Protein AF-A0A2T6CIL4-F1 (afdb_monomer_lite)

Sequence (33 aa):
LCLLEGFVGHAEQCNLRVRRYGGQNVPYGEAAE

Radius of gyration: 8.81 Å; chains: 1; bounding box: 17×13×23 Å

pLDDT: mean 77.59, std 9.94, range [56.06, 91.12]

Secondary structure (DSSP, 8-state):
-TTTTT-HHHHHHHHHHIIIII---PPTTPPP-

Foldseek 3Di:
DCLVVVNQVVQVVVVVCCVVPVVDNADRSDHDD

Organism: NCBI:txid83219

Structure (mmCIF, N/CA/C/O backbone):
data_AF-A0A2T6CIL4-F1
#
_entry.id   AF-A0A2T6CIL4-F1
#
loop_
_atom_site.group_PDB
_atom_site.id
_atom_site.type_symbol
_atom_site.label_atom_id
_atom_site.label_alt_id
_atom_site.label_comp_id
_atom_site.label_asym_id
_atom_site.label_entity_id
_atom_site.label_seq_id
_atom_site.pdbx_PDB_ins_code
_atom_site.Cartn_x
_atom_site.Cartn_y
_atom_site.Cartn_z
_atom_site.occupancy
_atom_site.B_iso_or_equiv
_atom_site.auth_seq_id
_atom_site.auth_comp_id
_atom_site.auth_asym_id
_atom_site.auth_atom_id
_atom_site.pdbx_PDB_model_num
ATOM 1 N N . LEU A 1 1 ? -5.956 2.328 -13.810 1.00 56.06 1 LEU A N 1
ATOM 2 C CA . LEU A 1 1 ? -4.793 2.901 -14.530 1.00 56.06 1 LEU A CA 1
ATOM 3 C C . LEU A 1 1 ? -3.473 2.392 -13.943 1.00 56.06 1 LEU A C 1
ATOM 5 O O . LEU A 1 1 ? -2.771 1.702 -14.659 1.00 56.06 1 LEU A O 1
ATOM 9 N N . CYS A 1 2 ? -3.200 2.543 -12.639 1.00 56.19 2 CYS A N 1
ATOM 10 C CA . CYS A 1 2 ? -1.914 2.136 -12.035 1.00 56.19 2 CYS A CA 1
ATOM 11 C C . CYS A 1 2 ? -1.513 0.647 -12.181 1.00 56.19 2 CYS A C 1
ATOM 13 O O . CYS A 1 2 ? -0.338 0.361 -12.380 1.00 56.19 2 CYS A O 1
ATOM 15 N N . LEU A 1 3 ? -2.454 -0.305 -12.105 1.00 59.84 3 LEU A N 1
ATOM 16 C CA . LEU A 1 3 ? -2.153 -1.743 -12.284 1.00 59.84 3 LEU A CA 1
ATOM 17 C C . LEU A 1 3 ? -1.914 -2.144 -13.744 1.00 59.84 3 LEU A C 1
ATOM 19 O O . LEU A 1 3 ? -1.149 -3.065 -14.004 1.00 59.84 3 LEU A O 1
ATOM 23 N N . LEU A 1 4 ? -2.525 -1.430 -14.692 1.00 58.12 4 LEU A N 1
ATOM 24 C CA . LEU A 1 4 ? -2.364 -1.685 -16.127 1.00 58.12 4 LEU A CA 1
ATOM 25 C C . LEU A 1 4 ? -1.036 -1.131 -16.669 1.00 58.12 4 LEU A C 1
ATOM 27 O O . LEU A 1 4 ? -0.560 -1.585 -17.701 1.00 58.12 4 LEU A O 1
ATOM 31 N N . GLU A 1 5 ? -0.424 -0.183 -15.956 1.00 66.56 5 GLU A N 1
ATOM 32 C CA . GLU A 1 5 ? 0.848 0.456 -16.319 1.00 66.56 5 GLU A CA 1
ATOM 33 C C . GLU A 1 5 ? 2.060 -0.114 -15.552 1.00 66.56 5 GLU A C 1
ATOM 35 O O . GLU A 1 5 ? 3.160 0.424 -15.631 1.00 66.56 5 GLU A O 1
ATOM 40 N N . GLY A 1 6 ? 1.884 -1.203 -14.791 1.00 65.56 6 GLY A N 1
ATOM 41 C CA . GLY A 1 6 ? 2.970 -1.833 -14.026 1.00 65.56 6 GLY A CA 1
ATOM 42 C C . GLY A 1 6 ? 3.361 -1.099 -12.734 1.00 65.56 6 GLY A C 1
ATOM 43 O O . GLY A 1 6 ? 4.311 -1.496 -12.059 1.00 65.56 6 GLY A O 1
ATOM 44 N N . PHE A 1 7 ? 2.613 -0.069 -12.322 1.00 75.31 7 PHE A N 1
ATOM 45 C CA . PHE A 1 7 ? 2.844 0.683 -11.082 1.00 75.31 7 PHE A CA 1
ATOM 46 C C . PHE A 1 7 ? 2.192 0.010 -9.864 1.00 75.31 7 PHE A C 1
ATOM 48 O O . PHE A 1 7 ? 1.363 0.598 -9.160 1.00 75.31 7 PHE A O 1
ATOM 55 N N . VAL A 1 8 ? 2.607 -1.230 -9.585 1.00 72.25 8 VAL A N 1
ATOM 56 C CA . VAL A 1 8 ? 2.088 -2.069 -8.487 1.00 72.25 8 VAL A CA 1
ATOM 57 C C . VAL A 1 8 ? 2.183 -1.366 -7.125 1.00 72.25 8 VAL A C 1
ATOM 59 O O . VAL A 1 8 ? 1.238 -1.407 -6.344 1.00 72.25 8 VAL A O 1
ATOM 62 N N . GLY A 1 9 ? 3.268 -0.628 -6.860 1.00 73.44 9 GLY A N 1
ATOM 63 C CA .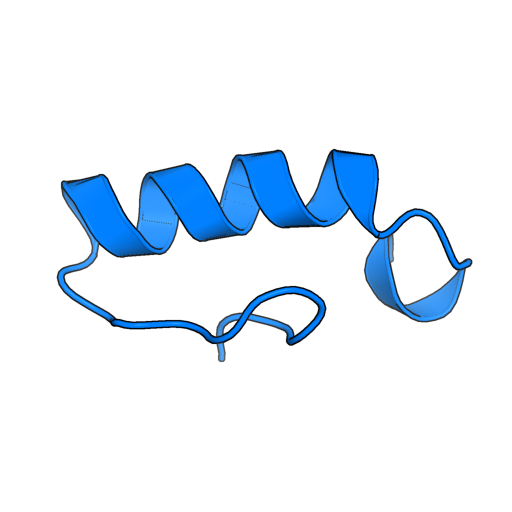 GLY A 1 9 ? 3.441 0.103 -5.597 1.00 73.44 9 GLY A CA 1
ATOM 64 C C . GLY A 1 9 ? 2.428 1.234 -5.372 1.00 73.44 9 GLY A C 1
ATOM 65 O O . GLY A 1 9 ? 2.019 1.474 -4.239 1.00 73.44 9 GLY A O 1
ATOM 66 N N . HIS A 1 10 ? 1.980 1.904 -6.439 1.00 79.69 10 HIS A N 1
ATOM 67 C CA . HIS A 1 10 ? 0.992 2.985 -6.343 1.00 79.69 10 HIS A CA 1
ATOM 68 C C . HIS A 1 10 ? -0.427 2.427 -6.179 1.00 79.69 10 HIS A C 1
ATOM 70 O O . HIS A 1 10 ? -1.233 2.963 -5.422 1.00 79.69 10 HIS A O 1
ATOM 76 N N . ALA A 1 11 ? -0.727 1.312 -6.851 1.00 79.12 11 ALA A N 1
ATOM 77 C CA . ALA A 1 11 ? -1.992 0.602 -6.681 1.00 79.12 11 ALA A CA 1
ATOM 78 C C . ALA A 1 11 ? -2.131 -0.017 -5.284 1.00 79.12 11 ALA A C 1
ATOM 80 O O . ALA A 1 11 ? -3.217 -0.014 -4.705 1.00 79.12 11 ALA A O 1
ATOM 81 N N . GLU A 1 12 ? -1.021 -0.456 -4.694 1.00 83.50 12 GLU A N 1
ATOM 82 C CA . GLU A 1 12 ? -1.032 -1.032 -3.356 1.00 83.50 12 GLU A CA 1
ATOM 83 C C . GLU A 1 12 ? -1.421 -0.012 -2.276 1.00 83.50 12 GLU A C 1
ATOM 85 O O . GLU A 1 12 ? -2.049 -0.372 -1.282 1.00 83.50 12 GLU A O 1
ATOM 90 N N . GLN A 1 13 ? -1.158 1.284 -2.484 1.00 84.50 13 GLN A N 1
ATOM 91 C CA . GLN A 1 13 ? -1.674 2.322 -1.585 1.00 84.50 13 GLN A CA 1
ATOM 92 C C . GLN A 1 13 ? -3.208 2.352 -1.557 1.00 84.50 13 GLN A C 1
ATOM 94 O O . GLN A 1 13 ? -3.800 2.552 -0.493 1.00 84.50 13 GLN A O 1
ATOM 99 N N . CYS A 1 14 ? -3.861 2.110 -2.696 1.00 84.69 14 CYS A N 1
ATOM 100 C CA . CYS A 1 14 ? -5.313 1.965 -2.757 1.00 84.69 14 CYS A CA 1
ATOM 101 C C . CYS A 1 14 ? -5.763 0.659 -2.092 1.00 84.69 14 CYS A C 1
ATOM 103 O O . CYS A 1 14 ? -6.657 0.692 -1.246 1.00 84.69 14 CYS A O 1
ATOM 105 N N . ASN A 1 15 ? -5.098 -0.463 -2.380 1.00 84.31 15 ASN A N 1
ATOM 106 C CA . ASN A 1 15 ? -5.432 -1.762 -1.788 1.00 84.31 15 ASN A CA 1
ATOM 107 C C . ASN A 1 15 ? -5.307 -1.762 -0.261 1.00 84.31 15 ASN A C 1
ATOM 109 O O . ASN A 1 15 ? -6.150 -2.325 0.430 1.00 84.31 15 ASN A O 1
ATOM 113 N N . LEU A 1 16 ? -4.313 -1.071 0.304 1.00 87.44 16 LEU A N 1
ATOM 114 C CA . LEU A 1 16 ? -4.180 -0.910 1.754 1.00 87.44 16 LEU A CA 1
ATOM 115 C C . LEU A 1 16 ? -5.388 -0.199 2.373 1.00 87.44 16 LEU A C 1
ATOM 117 O O . LEU A 1 16 ? -5.815 -0.557 3.472 1.00 87.44 16 LEU A O 1
ATOM 121 N N . ARG A 1 17 ? -5.960 0.791 1.678 1.00 89.75 17 ARG A N 1
ATOM 122 C CA . ARG A 1 17 ? -7.179 1.477 2.126 1.00 89.75 17 ARG A CA 1
ATOM 123 C C . ARG A 1 17 ? -8.398 0.567 2.014 1.00 89.75 17 ARG A C 1
ATOM 125 O O . ARG A 1 17 ? -9.203 0.548 2.939 1.00 89.75 17 ARG A O 1
ATOM 1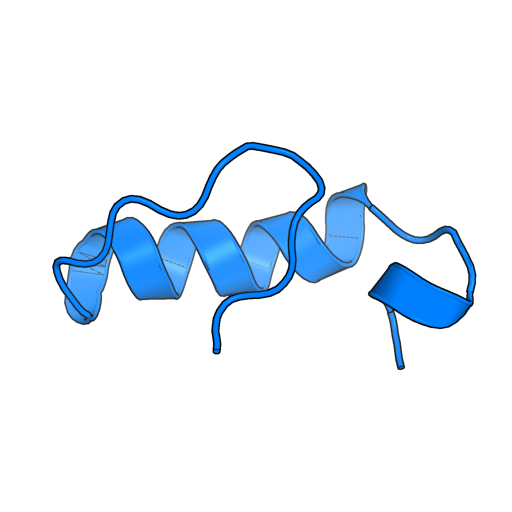32 N N . VAL A 1 18 ? -8.497 -0.217 0.943 1.00 86.75 18 VAL A N 1
ATOM 133 C CA . VAL A 1 18 ? -9.560 -1.217 0.758 1.00 86.75 18 VAL A CA 1
ATOM 134 C C . VAL A 1 18 ? -9.505 -2.290 1.852 1.00 86.75 18 VAL A C 1
ATOM 136 O O . VAL A 1 18 ? -10.523 -2.580 2.473 1.00 86.75 18 VAL A O 1
ATOM 139 N N . ARG A 1 19 ? -8.314 -2.784 2.206 1.00 91.12 19 ARG A N 1
ATOM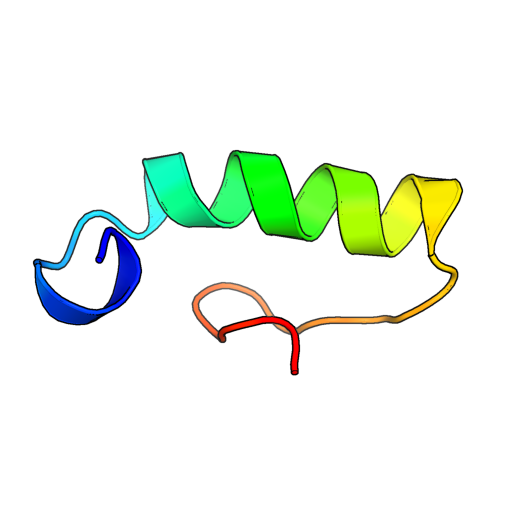 140 C CA . ARG A 1 19 ? -8.134 -3.731 3.319 1.00 91.12 19 ARG A CA 1
ATOM 141 C C . ARG A 1 19 ? -8.507 -3.125 4.670 1.00 91.12 19 ARG A C 1
ATOM 143 O O . ARG A 1 19 ? -9.177 -3.771 5.468 1.00 91.12 19 ARG A O 1
ATOM 150 N N . ARG A 1 20 ? -8.080 -1.887 4.942 1.00 88.56 20 ARG A N 1
ATOM 151 C CA . ARG A 1 20 ? -8.297 -1.236 6.248 1.00 88.56 20 ARG A CA 1
ATOM 152 C C . ARG A 1 20 ? -9.717 -0.725 6.463 1.00 88.56 20 ARG A C 1
ATOM 154 O O . ARG A 1 20 ? -10.189 -0.761 7.593 1.00 88.56 20 ARG A O 1
ATOM 161 N N . TYR A 1 21 ? -10.363 -0.214 5.419 1.00 88.19 21 TYR A N 1
ATOM 162 C CA . TYR A 1 21 ? -11.646 0.488 5.536 1.00 88.19 21 TYR A CA 1
ATO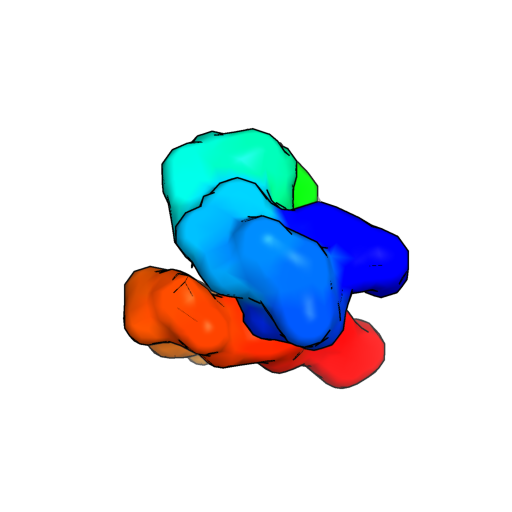M 163 C C . TYR A 1 21 ? -12.780 -0.187 4.769 1.00 88.19 21 TYR A C 1
ATOM 165 O O . TYR A 1 21 ? -13.932 -0.049 5.163 1.00 88.19 21 TYR A O 1
ATOM 173 N N . GLY A 1 22 ? -12.468 -0.916 3.697 1.00 83.31 22 GLY A N 1
ATOM 174 C CA . GLY A 1 22 ? -13.447 -1.702 2.941 1.00 83.31 22 GLY A CA 1
ATOM 175 C C . GLY A 1 22 ? -13.668 -3.106 3.507 1.00 83.31 22 GLY A C 1
ATOM 176 O O . GLY A 1 22 ? -14.630 -3.764 3.134 1.00 83.31 22 GLY A O 1
ATOM 177 N N . GLY A 1 23 ? -12.791 -3.582 4.400 1.00 86.75 23 GLY A N 1
ATOM 178 C CA . GLY A 1 23 ? -12.879 -4.930 4.970 1.00 86.75 23 GLY A CA 1
ATOM 179 C C . GLY A 1 23 ? -12.639 -6.055 3.954 1.00 86.75 23 GLY A C 1
ATOM 180 O O . GLY A 1 23 ? -12.885 -7.217 4.263 1.00 86.75 23 GLY A O 1
ATOM 181 N N . GLN A 1 24 ? -12.158 -5.730 2.751 1.00 82.88 24 GLN A N 1
ATOM 182 C CA . GLN A 1 24 ? -11.873 -6.694 1.689 1.00 82.88 24 GLN A CA 1
ATOM 183 C C . GLN A 1 24 ? -10.390 -7.070 1.697 1.00 82.88 24 GLN A C 1
ATOM 185 O O . GLN A 1 24 ? -9.513 -6.204 1.673 1.00 82.88 24 GLN A O 1
ATOM 190 N N . ASN A 1 25 ? -10.091 -8.369 1.695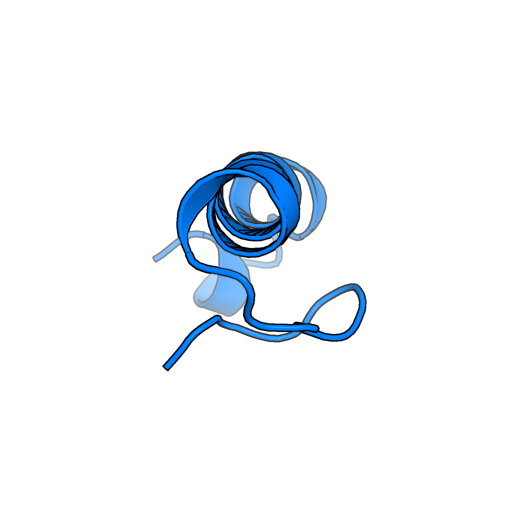 1.00 84.12 25 ASN A N 1
ATOM 191 C CA . ASN A 1 25 ? -8.716 -8.857 1.642 1.00 84.12 25 ASN A CA 1
ATOM 192 C C . ASN A 1 25 ? -8.239 -8.999 0.189 1.00 84.12 25 ASN A C 1
ATOM 194 O O . ASN A 1 25 ? -8.321 -10.074 -0.395 1.00 84.12 25 ASN A O 1
ATOM 198 N N . VAL A 1 26 ? -7.768 -7.894 -0.388 1.00 83.75 26 VAL A N 1
ATOM 199 C CA . VAL A 1 26 ? -7.231 -7.852 -1.758 1.00 83.75 26 VAL A CA 1
ATOM 200 C C . VAL A 1 26 ? -5.793 -8.385 -1.762 1.00 83.75 26 VAL A C 1
ATOM 202 O O . VAL A 1 26 ? -4.984 -7.858 -0.996 1.00 83.75 26 VAL A O 1
ATOM 205 N N . PRO A 1 27 ? -5.422 -9.379 -2.582 1.00 81.06 27 PRO A N 1
ATOM 206 C CA . PRO A 1 27 ? -4.044 -9.863 -2.688 1.00 81.06 27 PRO A CA 1
ATOM 207 C C . PRO A 1 27 ? -3.054 -8.784 -3.152 1.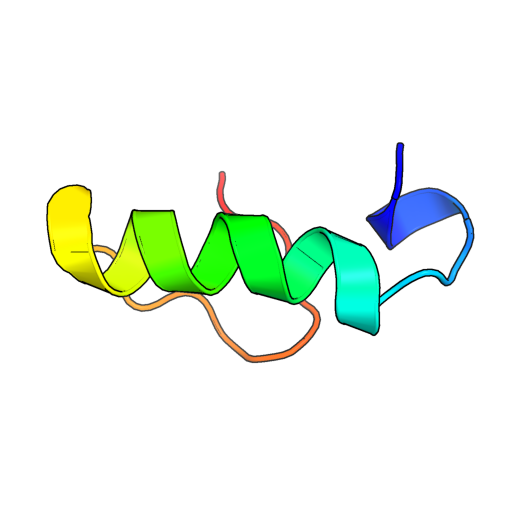00 81.06 27 PRO A C 1
ATOM 209 O O . PRO A 1 27 ? -3.428 -7.770 -3.742 1.00 81.06 27 PRO A O 1
ATOM 212 N N . TYR A 1 28 ? -1.767 -8.968 -2.849 1.00 78.62 28 TYR A N 1
ATOM 213 C CA . TYR A 1 28 ? -0.730 -8.034 -3.296 1.00 78.62 28 TYR A CA 1
ATOM 214 C C . TYR A 1 28 ? -0.625 -8.054 -4.823 1.00 78.62 28 TYR A C 1
ATOM 216 O O . TYR A 1 28 ? -0.443 -9.115 -5.416 1.00 78.62 28 TYR A O 1
ATOM 224 N N . GLY A 1 29 ? -0.694 -6.878 -5.445 1.00 76.06 29 GLY A N 1
ATOM 225 C CA . GLY A 1 29 ? -0.578 -6.747 -6.899 1.00 76.06 29 GLY A CA 1
ATOM 226 C C . GLY A 1 29 ? -1.845 -7.078 -7.688 1.00 76.06 29 GLY A C 1
ATOM 227 O O . GLY A 1 29 ? -1.795 -7.042 -8.914 1.00 76.06 29 GLY A O 1
ATOM 228 N N . GLU A 1 30 ? -2.971 -7.330 -7.020 1.00 79.19 30 GLU A N 1
ATOM 229 C CA . GLU A 1 30 ? -4.287 -7.398 -7.662 1.00 79.19 30 GLU A CA 1
ATOM 230 C C . GLU A 1 30 ? -5.066 -6.094 -7.501 1.00 79.19 30 GLU A C 1
ATOM 232 O O . GLU A 1 30 ? -4.811 -5.295 -6.598 1.00 79.19 30 GLU A O 1
ATOM 237 N N . ALA A 1 31 ? -6.017 -5.861 -8.404 1.00 75.19 31 ALA A N 1
ATOM 238 C CA . ALA A 1 31 ? -6.968 -4.771 -8.249 1.00 75.19 31 ALA A CA 1
ATOM 239 C C . ALA A 1 31 ? -8.024 -5.168 -7.218 1.00 75.19 31 ALA A C 1
ATOM 241 O O . ALA A 1 31 ? -8.529 -6.287 -7.249 1.00 75.19 31 ALA A O 1
ATOM 242 N N . ALA A 1 32 ? -8.391 -4.232 -6.348 1.00 71.56 32 ALA A N 1
ATOM 243 C CA . ALA A 1 32 ? -9.698 -4.296 -5.711 1.00 71.56 32 ALA A CA 1
ATOM 244 C C . ALA A 1 32 ? -10.787 -4.190 -6.795 1.00 71.56 32 ALA A C 1
ATOM 246 O O . ALA A 1 32 ? -10.661 -3.338 -7.680 1.00 71.56 32 ALA A O 1
ATOM 247 N N . GLU A 1 33 ? -11.809 -5.045 -6.725 1.00 66.88 33 GLU A N 1
ATOM 248 C CA . GLU A 1 33 ? -13.002 -4.974 -7.588 1.00 66.88 33 GLU A CA 1
ATOM 249 C C . GLU A 1 33 ? -13.948 -3.837 -7.187 1.00 66.88 33 GLU A C 1
ATOM 251 O O . GLU A 1 33 ? -14.164 -3.641 -5.965 1.00 66.88 33 GLU A O 1
#